Protein AF-A0A6V7X839-F1 (afdb_monomer_lite)

pLDDT: mean 70.25, std 17.13, range [33.47, 93.12]

Foldseek 3Di:
DDDDDPDADPVNVVVVVVVVCVVVCVQVVQVVVVVVVVVVPPPDDDDDDPDDRPPPVVCVVVQVLQADPVSHGNDPDLVSCVVRDDPLSSLVSVLVVVVVVPQDPVQVVCCVVPVGGDDDLVNLCQDQNPPHSNPDPVVNVVSVPDDPVRVVVVVPD

InterPro domains:
  IPR006954 Moulting cycle mlt-10-like [PF04870] (9-156)

Structure (mmCIF, N/CA/C/O backbone):
data_AF-A0A6V7X839-F1
#
_entry.id   AF-A0A6V7X839-F1
#
loop_
_atom_site.group_PDB
_atom_site.id
_atom_site.type_symbol
_atom_site.label_atom_id
_atom_site.label_alt_id
_atom_site.label_comp_id
_atom_site.label_asym_id
_atom_site.label_entity_id
_atom_site.label_seq_id
_atom_site.pdbx_PDB_ins_code
_atom_site.Cartn_x
_atom_site.Cartn_y
_atom_site.Cartn_z
_atom_site.occupancy
_atom_site.B_iso_or_equiv
_atom_site.auth_seq_id
_atom_site.auth_comp_id
_atom_site.auth_asym_id
_atom_site.auth_atom_id
_atom_site.pdbx_PDB_model_num
ATOM 1 N N . MET A 1 1 ? 10.532 25.633 -10.261 1.00 33.47 1 MET A N 1
ATOM 2 C CA . MET A 1 1 ? 10.092 25.021 -8.992 1.00 33.47 1 MET A CA 1
ATOM 3 C C . MET A 1 1 ? 8.804 24.275 -9.273 1.00 33.47 1 MET A C 1
ATOM 5 O O . MET A 1 1 ? 7.810 24.922 -9.568 1.00 33.47 1 MET A O 1
ATOM 9 N N . ILE A 1 2 ? 8.842 22.945 -9.277 1.00 33.59 2 ILE A N 1
ATOM 10 C CA . ILE A 1 2 ? 7.649 22.107 -9.422 1.00 33.59 2 ILE A CA 1
ATOM 11 C C . ILE A 1 2 ? 7.452 21.484 -8.045 1.00 33.59 2 ILE A C 1
ATOM 13 O O . ILE A 1 2 ? 8.240 20.645 -7.617 1.00 33.59 2 ILE A O 1
ATOM 17 N N . SER A 1 3 ? 6.490 22.025 -7.301 1.00 33.72 3 SER A N 1
ATOM 18 C CA . SER A 1 3 ? 6.116 21.521 -5.985 1.00 33.72 3 SER A CA 1
ATOM 19 C C . SER A 1 3 ? 5.400 20.194 -6.194 1.00 33.72 3 SER A C 1
ATOM 21 O O . SER A 1 3 ? 4.288 20.173 -6.717 1.00 33.72 3 SER A O 1
ATOM 23 N N . GLY A 1 4 ? 6.052 19.098 -5.811 1.00 41.31 4 GLY A N 1
ATOM 24 C CA . GLY A 1 4 ? 5.396 17.804 -5.655 1.00 41.31 4 GLY A CA 1
ATOM 25 C C . GLY A 1 4 ? 4.296 17.854 -4.582 1.00 41.31 4 GLY A C 1
ATOM 26 O O . GLY A 1 4 ? 4.144 18.880 -3.903 1.00 41.31 4 GLY A O 1
ATOM 27 N N . PRO A 1 5 ? 3.516 16.768 -4.434 1.00 44.34 5 PRO A N 1
ATOM 28 C CA . PRO A 1 5 ? 2.463 16.672 -3.430 1.00 44.34 5 PRO A CA 1
ATOM 29 C C . PRO A 1 5 ? 3.014 17.052 -2.052 1.00 44.34 5 PRO A C 1
ATOM 31 O O . PRO A 1 5 ? 4.117 16.663 -1.668 1.00 44.34 5 PRO A O 1
ATOM 34 N N . VAL A 1 6 ? 2.259 17.894 -1.349 1.00 50.22 6 VAL A N 1
ATOM 35 C CA . VAL A 1 6 ? 2.671 18.534 -0.099 1.00 50.22 6 VAL A CA 1
ATOM 36 C C . VAL A 1 6 ? 3.072 17.464 0.918 1.00 50.22 6 VAL A C 1
ATOM 38 O O . VAL A 1 6 ? 2.229 16.687 1.356 1.00 50.22 6 VAL A O 1
ATOM 41 N N . GLY A 1 7 ? 4.351 17.450 1.302 1.00 47.16 7 GLY A N 1
ATOM 42 C CA . GLY A 1 7 ? 4.813 16.752 2.505 1.00 47.16 7 GLY A CA 1
ATOM 43 C C . GLY A 1 7 ? 5.942 15.735 2.348 1.00 47.16 7 GLY A C 1
ATOM 44 O O . GLY A 1 7 ? 6.358 15.198 3.368 1.00 47.16 7 GLY A O 1
ATOM 45 N N . PHE A 1 8 ? 6.468 15.468 1.148 1.00 51.50 8 PHE A N 1
ATOM 46 C CA . PHE A 1 8 ? 7.589 14.528 1.006 1.00 51.50 8 PHE A CA 1
ATOM 47 C C . PHE A 1 8 ? 8.585 14.990 -0.064 1.00 51.50 8 PHE A C 1
ATOM 49 O O . PHE A 1 8 ? 8.337 14.861 -1.263 1.00 51.50 8 PHE A O 1
ATOM 56 N N . SER A 1 9 ? 9.700 15.588 0.361 1.00 66.69 9 SER A N 1
ATOM 57 C CA . SER A 1 9 ? 10.774 16.011 -0.544 1.00 66.69 9 SER A CA 1
ATOM 58 C C . SER A 1 9 ? 11.669 14.832 -0.949 1.00 66.69 9 SER A C 1
ATOM 60 O O . SER A 1 9 ? 11.687 13.791 -0.295 1.00 66.69 9 SER A O 1
ATOM 62 N N . SER A 1 10 ? 12.468 14.997 -2.007 1.00 58.31 10 SER A N 1
ATOM 63 C CA . SER A 1 10 ? 13.493 14.009 -2.393 1.00 58.31 10 SER A CA 1
ATOM 64 C C . SER A 1 10 ? 14.482 13.717 -1.262 1.00 58.31 10 SER A C 1
ATOM 66 O O . SER A 1 10 ? 14.969 12.597 -1.130 1.00 58.31 10 SER A O 1
ATOM 68 N N . LYS A 1 11 ? 14.757 14.721 -0.426 1.00 63.72 11 LYS A N 1
ATOM 69 C CA . LYS A 1 11 ? 15.602 14.582 0.757 1.00 63.72 11 LYS A CA 1
ATOM 70 C C . LYS A 1 11 ? 14.918 13.739 1.836 1.00 63.72 11 LYS A C 1
ATOM 72 O O . LYS A 1 11 ? 15.566 12.878 2.418 1.00 63.72 11 LYS A O 1
ATOM 77 N N . ASP A 1 12 ? 13.617 13.933 2.048 1.00 64.88 12 ASP A N 1
ATOM 78 C CA . ASP A 1 12 ? 12.841 13.136 3.008 1.00 64.88 12 ASP A CA 1
ATOM 79 C C . ASP A 1 12 ? 12.743 11.673 2.554 1.00 64.88 12 ASP A C 1
ATOM 81 O O . ASP A 1 12 ? 12.870 10.766 3.368 1.00 64.88 12 ASP A O 1
ATOM 85 N N . GLN A 1 13 ? 12.616 11.427 1.245 1.00 64.94 13 GLN A N 1
ATOM 86 C CA . GLN A 1 13 ? 12.656 10.080 0.662 1.00 64.94 13 GLN A CA 1
ATOM 87 C C . GLN A 1 13 ? 13.991 9.375 0.916 1.00 64.94 13 GLN A C 1
ATOM 89 O O . GLN A 1 13 ? 13.995 8.212 1.309 1.00 64.94 13 GLN A O 1
ATOM 94 N N . GLN A 1 14 ? 15.115 10.071 0.721 1.00 63.50 14 GLN A N 1
ATOM 95 C CA . GLN A 1 14 ? 16.444 9.519 1.009 1.00 63.50 14 GLN A CA 1
ATOM 96 C C . GLN A 1 14 ? 16.609 9.206 2.495 1.00 63.50 14 GLN A C 1
ATOM 98 O O . GLN A 1 14 ? 17.028 8.107 2.838 1.00 63.50 14 GLN A O 1
ATOM 103 N N . MET A 1 15 ? 16.179 10.117 3.371 1.00 65.38 15 MET A N 1
ATOM 104 C CA . MET A 1 15 ? 16.194 9.883 4.818 1.00 65.38 15 MET A CA 1
ATOM 105 C C . MET A 1 15 ? 15.344 8.673 5.223 1.00 65.38 15 MET A C 1
ATOM 107 O O . MET A 1 15 ? 15.730 7.913 6.105 1.00 65.38 15 MET A O 1
ATOM 111 N N . TRP A 1 16 ? 14.206 8.462 4.562 1.00 64.81 16 TRP A N 1
ATOM 112 C CA . TRP A 1 16 ? 13.373 7.282 4.781 1.00 64.81 16 TRP A CA 1
ATOM 113 C C . TRP A 1 16 ? 14.016 5.984 4.296 1.00 64.81 16 TRP A C 1
ATOM 115 O O . TRP A 1 16 ? 13.886 4.958 4.962 1.00 64.81 16 TRP A O 1
ATOM 125 N N . LEU A 1 17 ? 14.711 6.010 3.159 1.00 67.88 17 LEU A N 1
ATOM 126 C CA . LEU A 1 17 ? 15.438 4.846 2.653 1.00 67.88 17 LEU A CA 1
ATOM 127 C C . LEU A 1 17 ? 16.600 4.468 3.576 1.00 67.88 17 LEU A C 1
ATOM 129 O O . LEU A 1 17 ? 16.748 3.290 3.900 1.00 67.88 17 LEU A O 1
ATOM 133 N N . ASP A 1 18 ? 17.360 5.457 4.048 1.00 67.12 18 ASP A N 1
ATOM 134 C CA . ASP A 1 18 ? 18.449 5.253 5.007 1.00 67.12 18 ASP A CA 1
ATOM 135 C C . ASP A 1 18 ? 17.923 4.658 6.320 1.00 67.12 18 ASP A C 1
ATOM 137 O O . ASP A 1 18 ? 18.474 3.679 6.823 1.00 67.12 18 ASP A O 1
ATOM 141 N N . LEU A 1 19 ? 16.796 5.174 6.824 1.00 75.62 19 LEU A N 1
ATOM 142 C CA . LEU A 1 19 ? 16.140 4.660 8.027 1.00 75.62 19 LEU A CA 1
ATOM 143 C C . LEU A 1 19 ? 15.693 3.196 7.875 1.00 75.62 19 LEU A C 1
ATOM 145 O O . LEU A 1 19 ? 15.914 2.387 8.776 1.00 75.62 19 LEU A O 1
ATOM 149 N N . ILE A 1 20 ? 15.059 2.838 6.751 1.00 68.50 20 ILE A N 1
ATOM 150 C CA . ILE A 1 20 ? 14.633 1.452 6.479 1.00 68.50 20 ILE A CA 1
ATOM 151 C C . ILE A 1 20 ? 15.853 0.527 6.400 1.00 68.50 20 ILE A C 1
ATOM 153 O O . ILE A 1 20 ? 15.816 -0.593 6.913 1.00 68.50 20 ILE A O 1
ATOM 157 N N . LEU A 1 21 ? 16.941 0.991 5.784 1.00 66.25 21 LEU A N 1
ATOM 158 C CA . LEU A 1 21 ? 18.174 0.224 5.649 1.00 66.25 21 LEU A CA 1
ATOM 159 C C . LEU A 1 21 ? 18.834 -0.029 7.011 1.00 66.25 21 LEU A C 1
ATOM 161 O O . LEU A 1 21 ? 19.208 -1.166 7.304 1.00 66.25 21 LEU A O 1
ATOM 165 N N . GLU A 1 22 ? 18.916 0.994 7.858 1.00 70.00 22 GLU A N 1
ATOM 166 C CA . GLU A 1 22 ? 19.427 0.883 9.226 1.00 70.00 22 GLU A CA 1
ATOM 167 C C . GLU A 1 22 ? 18.574 -0.084 10.062 1.00 70.00 22 GLU A C 1
ATOM 169 O O . GLU A 1 22 ? 19.098 -1.023 10.664 1.00 70.00 22 GLU A O 1
ATOM 174 N N . ALA A 1 23 ? 17.246 0.063 10.011 1.00 71.31 23 ALA A N 1
ATOM 175 C CA . ALA A 1 23 ? 16.310 -0.789 10.743 1.00 71.31 23 ALA A CA 1
ATOM 176 C C . ALA A 1 23 ? 16.302 -2.252 10.262 1.00 71.31 23 ALA A C 1
ATOM 178 O O . ALA A 1 23 ? 16.017 -3.159 11.043 1.00 71.31 23 ALA A O 1
ATOM 179 N N . SER A 1 24 ? 16.623 -2.502 8.989 1.00 68.12 24 SER A N 1
ATOM 180 C CA . SER A 1 24 ? 16.668 -3.854 8.418 1.00 68.12 24 SER A CA 1
ATOM 181 C C . SER A 1 24 ? 17.850 -4.704 8.910 1.00 68.12 24 SER A C 1
ATOM 183 O O . SER A 1 24 ? 17.923 -5.889 8.590 1.00 68.12 24 SER A O 1
ATOM 185 N N . GLY A 1 25 ? 18.792 -4.127 9.670 1.00 60.91 25 GLY A N 1
ATOM 186 C CA . GLY A 1 25 ? 19.966 -4.839 10.197 1.00 60.91 25 GLY A CA 1
ATOM 187 C C . GLY A 1 25 ? 20.994 -5.237 9.128 1.00 60.91 25 GLY A C 1
ATOM 188 O O . GLY A 1 25 ? 22.015 -5.862 9.428 1.00 60.91 25 GLY A O 1
ATOM 189 N N . VAL A 1 26 ? 20.758 -4.844 7.874 1.00 62.41 26 VAL A N 1
ATOM 190 C CA . VAL A 1 26 ? 21.678 -5.035 6.746 1.00 62.41 26 VAL A CA 1
ATOM 191 C C . VAL A 1 26 ? 23.014 -4.334 7.009 1.00 62.41 26 VAL A C 1
ATOM 193 O O . VAL A 1 26 ? 24.063 -4.865 6.645 1.00 62.41 26 VAL A O 1
ATOM 196 N N . LEU A 1 27 ? 22.996 -3.192 7.707 1.00 58.88 27 LEU A N 1
ATOM 197 C CA . LEU A 1 27 ? 24.203 -2.453 8.083 1.00 58.88 27 LEU A CA 1
ATOM 198 C C . LEU A 1 27 ? 25.117 -3.256 9.027 1.00 58.88 27 LEU A C 1
ATOM 200 O O . LEU A 1 27 ? 26.328 -3.296 8.819 1.00 58.88 27 LEU A O 1
ATOM 204 N N . GLU A 1 28 ? 24.546 -3.952 10.013 1.00 61.31 28 GLU A N 1
ATOM 205 C CA . GLU A 1 28 ? 25.303 -4.767 10.977 1.00 61.31 28 GLU A CA 1
ATOM 206 C C . GLU A 1 28 ? 25.959 -5.976 10.290 1.00 61.31 28 GLU A C 1
ATOM 208 O O . GLU A 1 28 ? 27.112 -6.320 10.554 1.00 61.31 28 GLU A O 1
ATOM 213 N N . SER A 1 29 ? 25.240 -6.583 9.338 1.00 60.69 29 SER A N 1
ATOM 214 C CA . SER A 1 29 ? 25.741 -7.703 8.531 1.00 60.69 29 SER A CA 1
ATOM 215 C C . SER A 1 29 ? 26.916 -7.278 7.648 1.00 60.69 29 SER A C 1
ATOM 217 O O . SER A 1 29 ? 27.904 -8.001 7.541 1.00 60.69 29 SER A O 1
ATOM 219 N N . ALA A 1 30 ? 26.837 -6.088 7.050 1.00 58.22 30 ALA A N 1
ATOM 220 C CA . ALA A 1 30 ? 27.901 -5.553 6.213 1.00 58.22 30 ALA A CA 1
ATOM 221 C C . ALA A 1 30 ? 29.135 -5.143 7.038 1.00 58.22 30 ALA A C 1
ATOM 223 O O . ALA A 1 30 ? 30.258 -5.449 6.644 1.00 58.22 30 ALA A O 1
ATOM 224 N N . LYS A 1 31 ? 28.932 -4.546 8.221 1.00 59.31 31 LYS A N 1
ATOM 225 C CA . LYS A 1 31 ? 30.008 -4.183 9.155 1.00 59.31 31 LYS A CA 1
ATOM 226 C C . LYS A 1 31 ? 30.797 -5.405 9.636 1.00 59.31 31 LYS A C 1
ATOM 228 O O . LYS A 1 31 ? 32.023 -5.371 9.657 1.00 59.31 31 LYS A O 1
ATOM 233 N N . LYS A 1 32 ? 30.110 -6.510 9.943 1.00 67.38 32 LYS A N 1
ATOM 234 C CA . LYS A 1 32 ? 30.749 -7.783 10.313 1.00 67.38 32 LYS A CA 1
ATOM 235 C C . LYS A 1 32 ? 31.612 -8.358 9.180 1.00 67.38 32 LYS A C 1
ATOM 237 O O . LYS A 1 32 ? 32.715 -8.832 9.430 1.00 67.38 32 LYS A O 1
ATOM 242 N N . ILE A 1 33 ? 31.130 -8.292 7.935 1.00 64.50 33 ILE A N 1
ATOM 243 C CA . ILE A 1 33 ? 31.870 -8.763 6.750 1.00 64.50 33 ILE A CA 1
ATOM 244 C C . ILE A 1 33 ? 33.123 -7.906 6.504 1.00 64.50 33 ILE A C 1
ATOM 246 O O . ILE A 1 33 ? 34.171 -8.435 6.141 1.00 64.50 33 ILE A O 1
ATOM 250 N N . GLU A 1 34 ? 33.054 -6.593 6.730 1.00 61.41 34 GLU A N 1
ATOM 251 C CA . GLU A 1 34 ? 34.230 -5.717 6.647 1.00 61.41 34 GLU A CA 1
ATOM 252 C C . GLU A 1 34 ? 35.269 -5.993 7.729 1.00 61.41 34 GLU A C 1
ATOM 254 O O . GLU A 1 34 ? 36.465 -5.937 7.454 1.00 61.41 34 GLU A O 1
ATOM 259 N N . GLU A 1 35 ? 34.835 -6.304 8.948 1.00 64.88 35 GLU A N 1
ATOM 260 C CA . GLU A 1 35 ? 35.731 -6.671 10.045 1.00 64.88 35 GLU A CA 1
ATOM 261 C C . GLU A 1 35 ? 36.502 -7.964 9.720 1.00 64.88 35 GLU A C 1
ATOM 263 O O . GLU A 1 35 ? 37.715 -8.033 9.927 1.00 64.88 35 GLU A O 1
ATOM 268 N N . GLU A 1 36 ? 35.835 -8.948 9.103 1.00 62.00 36 GLU A N 1
ATOM 269 C CA . GLU A 1 36 ? 36.457 -10.186 8.606 1.00 62.00 36 GLU A CA 1
ATOM 270 C C . GLU A 1 36 ? 37.421 -9.938 7.420 1.00 62.00 36 GLU A C 1
ATOM 272 O O . GLU A 1 36 ? 38.489 -10.556 7.334 1.00 62.00 36 GLU A O 1
ATOM 277 N N . LEU A 1 37 ? 37.105 -8.992 6.526 1.00 58.09 37 LEU A N 1
ATOM 278 C CA . LEU A 1 37 ? 37.971 -8.607 5.399 1.00 58.09 37 LEU A CA 1
ATOM 279 C C . LEU A 1 37 ? 39.203 -7.803 5.847 1.00 58.09 37 LEU A C 1
ATOM 281 O O . LEU A 1 37 ? 40.309 -8.057 5.364 1.00 58.09 37 LEU A O 1
ATOM 285 N N . ASN A 1 38 ? 39.041 -6.883 6.801 1.00 57.69 38 ASN A N 1
ATOM 286 C CA . ASN A 1 38 ? 40.127 -6.077 7.365 1.00 57.69 38 ASN A CA 1
ATOM 287 C C . ASN A 1 38 ? 41.075 -6.901 8.249 1.00 57.69 38 ASN A C 1
ATOM 289 O O . ASN A 1 38 ? 42.279 -6.649 8.264 1.00 57.69 38 ASN A O 1
ATOM 293 N N . ALA A 1 39 ? 40.572 -7.942 8.921 1.00 58.94 39 ALA A N 1
ATOM 294 C CA . ALA A 1 39 ? 41.415 -8.915 9.618 1.00 58.94 39 ALA A CA 1
ATOM 295 C C . ALA A 1 39 ? 42.333 -9.703 8.658 1.00 58.94 39 ALA A C 1
ATOM 297 O O . ALA A 1 39 ? 43.394 -10.176 9.064 1.00 58.94 39 ALA A O 1
ATOM 298 N N . THR A 1 40 ? 41.959 -9.812 7.378 1.00 54.50 40 THR A N 1
ATOM 299 C CA . THR A 1 40 ? 42.723 -10.539 6.350 1.00 54.50 40 THR A CA 1
ATOM 300 C C . THR A 1 40 ? 43.726 -9.637 5.605 1.00 54.50 40 THR A C 1
ATOM 302 O O . THR A 1 40 ? 44.727 -10.124 5.082 1.00 54.50 40 THR A O 1
ATOM 305 N N . SER A 1 41 ? 43.519 -8.316 5.585 1.00 51.06 41 SER A N 1
ATOM 306 C CA . SER A 1 41 ? 44.305 -7.339 4.809 1.00 51.06 41 SER A CA 1
ATOM 307 C C . SER A 1 41 ? 45.411 -6.616 5.601 1.00 51.06 41 SER A C 1
ATOM 309 O O . SER A 1 41 ? 45.895 -5.565 5.182 1.00 51.06 41 SER A O 1
ATOM 311 N N . SER A 1 42 ? 45.898 -7.198 6.704 1.00 46.62 42 SER A N 1
ATOM 312 C CA . SER A 1 42 ? 47.005 -6.667 7.531 1.00 46.62 42 SER A CA 1
ATOM 313 C C . SER A 1 42 ? 48.399 -6.649 6.845 1.00 46.62 42 SER A C 1
ATOM 315 O O . SER A 1 42 ? 49.427 -6.708 7.520 1.00 46.62 42 SER A O 1
ATOM 317 N N . LEU A 1 43 ? 48.485 -6.549 5.516 1.00 48.31 43 LEU A N 1
ATOM 318 C CA . LEU A 1 43 ? 49.717 -6.259 4.777 1.00 48.31 43 LEU A CA 1
ATOM 319 C C . LEU A 1 43 ? 49.420 -5.281 3.635 1.00 48.31 43 LEU A C 1
ATOM 321 O O . LEU A 1 43 ? 49.385 -5.697 2.490 1.00 48.31 43 LEU A O 1
ATOM 325 N N . THR A 1 44 ? 49.212 -4.000 3.934 1.00 40.09 44 THR A N 1
ATOM 326 C CA . THR A 1 44 ? 49.793 -2.873 3.175 1.00 40.09 44 THR A CA 1
ATOM 327 C C . THR A 1 44 ? 49.376 -1.556 3.825 1.00 40.09 44 THR A C 1
ATOM 329 O O . THR A 1 44 ? 48.282 -1.051 3.614 1.00 40.09 44 THR A O 1
ATOM 332 N N . ASN A 1 45 ? 50.296 -1.035 4.627 1.00 53.50 45 ASN A N 1
ATOM 333 C CA . ASN A 1 45 ? 50.662 0.366 4.815 1.00 53.50 45 ASN A CA 1
ATOM 334 C C . ASN A 1 45 ? 49.538 1.414 4.817 1.00 53.50 45 ASN A C 1
ATOM 336 O O . ASN A 1 45 ? 49.104 1.915 3.784 1.00 53.50 45 ASN A O 1
ATOM 340 N N . SER A 1 46 ? 49.222 1.826 6.043 1.00 51.16 46 SER A N 1
ATOM 341 C CA . SER A 1 46 ? 48.708 3.118 6.482 1.00 51.16 46 SER A CA 1
ATOM 342 C C . SER A 1 46 ? 48.767 4.242 5.443 1.00 51.16 46 SER A C 1
ATOM 344 O O . SER A 1 46 ? 49.806 4.856 5.204 1.00 51.16 46 SER A O 1
ATOM 346 N N . THR A 1 47 ? 47.609 4.612 4.914 1.00 43.91 47 THR A N 1
ATOM 347 C CA . THR A 1 47 ? 47.295 6.010 4.622 1.00 43.91 47 THR A CA 1
ATOM 348 C C . THR A 1 47 ? 45.823 6.189 4.943 1.00 43.91 47 THR A C 1
ATOM 350 O O . THR A 1 47 ? 44.998 5.412 4.481 1.00 43.91 47 THR A O 1
ATOM 353 N N . SER A 1 48 ? 45.531 7.146 5.817 1.00 52.88 48 SER A N 1
ATOM 354 C CA . SER A 1 48 ? 44.224 7.461 6.388 1.00 52.88 48 SER A CA 1
ATOM 355 C C . SER A 1 48 ? 43.090 7.387 5.360 1.00 52.88 48 SER A C 1
ATOM 357 O O . SER A 1 48 ? 42.845 8.349 4.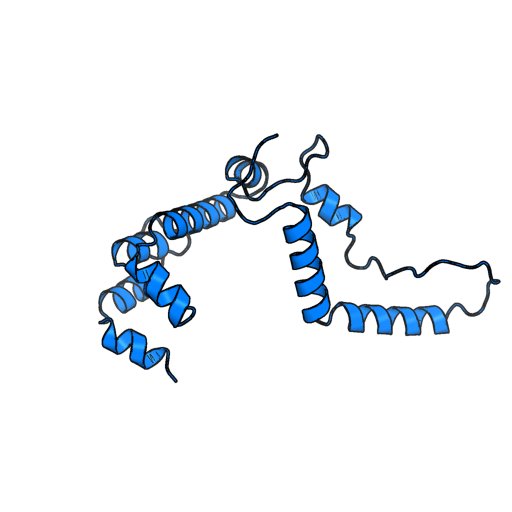639 1.00 52.88 48 SER A O 1
ATOM 359 N N . SER A 1 49 ? 42.391 6.258 5.284 1.00 42.75 49 SER A N 1
ATOM 360 C CA . SER A 1 49 ? 41.175 6.135 4.489 1.00 42.75 49 SER A CA 1
ATOM 361 C C . SER A 1 49 ? 39.989 6.360 5.414 1.00 42.75 49 SER A C 1
ATOM 363 O O . SER A 1 49 ? 39.631 5.487 6.205 1.00 42.75 49 SER A O 1
ATOM 365 N N . GLU A 1 50 ? 39.458 7.579 5.342 1.00 38.19 50 GLU A N 1
ATOM 366 C CA . GLU A 1 50 ? 38.084 7.948 5.683 1.00 38.19 50 GLU A CA 1
ATOM 367 C C . GLU A 1 50 ? 37.131 6.752 5.660 1.00 38.19 50 GLU A C 1
ATOM 369 O O . GLU A 1 50 ? 37.088 6.028 4.674 1.00 38.19 50 GLU A O 1
ATOM 374 N N . PHE A 1 51 ? 36.381 6.593 6.752 1.00 34.94 51 PHE A N 1
ATOM 375 C CA . PHE A 1 51 ? 35.206 5.738 6.932 1.00 34.94 51 PHE A CA 1
ATOM 376 C C . PHE A 1 51 ? 34.545 5.316 5.603 1.00 34.94 51 PHE A C 1
ATOM 378 O O . PHE A 1 51 ? 33.687 6.016 5.062 1.00 34.94 51 PHE A O 1
ATOM 385 N N . ILE A 1 52 ? 34.968 4.174 5.055 1.00 39.50 52 ILE A N 1
ATOM 386 C CA . ILE A 1 52 ? 34.356 3.583 3.867 1.00 39.50 52 ILE A CA 1
ATOM 387 C C . ILE A 1 52 ? 33.251 2.676 4.382 1.00 39.50 52 ILE A C 1
ATOM 389 O O . ILE A 1 52 ? 33.527 1.603 4.895 1.00 39.50 52 ILE A O 1
ATOM 393 N N . LEU A 1 53 ? 32.002 3.124 4.270 1.00 36.97 53 LEU A N 1
ATOM 394 C CA . LEU A 1 53 ? 30.858 2.222 4.372 1.00 36.97 53 LEU A CA 1
ATOM 395 C C . LEU A 1 53 ? 30.963 1.167 3.252 1.00 36.97 53 LEU A C 1
ATOM 397 O O . LEU A 1 53 ? 31.201 1.547 2.093 1.00 36.97 53 LEU A O 1
ATOM 401 N N . PRO A 1 54 ? 30.707 -0.122 3.530 1.00 39.69 54 PRO A N 1
ATOM 402 C CA . PRO A 1 54 ? 30.702 -1.163 2.517 1.00 39.69 54 PRO A CA 1
ATOM 403 C C . PRO A 1 54 ? 29.521 -0.897 1.594 1.00 39.69 54 PRO A C 1
ATOM 405 O O . PRO A 1 54 ? 28.366 -1.166 1.923 1.00 39.69 54 PRO A O 1
ATOM 408 N N . LYS A 1 55 ? 29.815 -0.376 0.400 1.00 45.75 55 LYS A N 1
ATOM 409 C CA . LYS A 1 55 ? 28.892 -0.198 -0.733 1.00 45.75 55 LYS A CA 1
ATOM 410 C C . LYS A 1 55 ? 28.424 -1.545 -1.312 1.00 45.75 55 LYS A C 1
ATOM 412 O O . LYS A 1 55 ? 28.550 -1.786 -2.511 1.00 45.75 55 LYS A O 1
ATOM 417 N N . GLN A 1 56 ? 27.922 -2.455 -0.480 1.00 43.28 56 GLN A N 1
ATOM 418 C CA . GLN A 1 56 ? 27.359 -3.733 -0.929 1.00 43.28 56 GLN A CA 1
ATOM 419 C C . GLN A 1 56 ? 25.852 -3.667 -1.203 1.00 43.28 56 GLN A C 1
ATOM 421 O O . GLN A 1 56 ? 25.286 -4.610 -1.742 1.00 43.28 56 GLN A O 1
ATOM 426 N N . PHE A 1 57 ? 25.225 -2.512 -0.986 1.00 43.09 57 PHE A N 1
ATOM 427 C CA . PHE A 1 57 ? 24.265 -2.013 -1.962 1.00 43.09 57 PHE A CA 1
ATOM 428 C C . PHE A 1 57 ? 25.051 -1.095 -2.880 1.00 43.09 57 PHE A C 1
ATOM 430 O O . PHE A 1 57 ? 25.653 -0.124 -2.421 1.00 43.09 57 PHE A O 1
ATOM 437 N N . ASN A 1 58 ? 25.107 -1.416 -4.170 1.00 45.00 58 ASN A N 1
ATOM 438 C CA . ASN A 1 58 ? 25.718 -0.528 -5.147 1.00 45.00 58 ASN A CA 1
ATOM 439 C C . ASN A 1 58 ? 24.789 0.685 -5.287 1.00 45.00 58 ASN A C 1
ATOM 441 O O . ASN A 1 58 ? 23.980 0.748 -6.208 1.00 45.00 58 ASN A O 1
ATOM 445 N N . THR A 1 59 ? 24.864 1.612 -4.329 1.00 47.28 59 THR A N 1
ATOM 446 C CA . THR A 1 59 ? 24.091 2.855 -4.279 1.00 47.28 59 THR A CA 1
ATOM 447 C C . THR A 1 59 ? 24.238 3.594 -5.594 1.00 47.28 59 THR A C 1
ATOM 449 O O . THR A 1 59 ? 23.252 4.029 -6.153 1.00 47.28 59 THR A O 1
ATOM 452 N N . THR A 1 60 ? 25.428 3.576 -6.191 1.00 50.59 60 THR A N 1
ATOM 453 C CA . THR A 1 60 ? 25.695 4.098 -7.535 1.00 50.59 60 THR A CA 1
ATOM 454 C C . THR A 1 60 ? 24.966 3.380 -8.672 1.00 50.59 60 THR A C 1
ATOM 456 O O . THR A 1 60 ? 24.719 4.003 -9.698 1.00 50.59 60 THR A O 1
ATOM 459 N N . LYS A 1 61 ? 24.657 2.085 -8.556 1.00 48.72 61 LYS A N 1
ATOM 460 C CA . LYS A 1 61 ? 23.856 1.341 -9.542 1.00 48.72 61 LYS A CA 1
ATOM 461 C C . LYS A 1 61 ? 22.368 1.604 -9.326 1.00 48.72 61 LYS A C 1
ATOM 463 O O . LYS A 1 61 ? 21.701 1.973 -10.280 1.00 48.72 61 LYS A O 1
ATOM 468 N N . TYR A 1 62 ? 21.891 1.522 -8.086 1.00 51.75 62 TYR A N 1
ATOM 469 C CA . TYR A 1 62 ? 20.499 1.821 -7.743 1.00 51.75 62 TYR A CA 1
ATOM 470 C C . TYR A 1 62 ? 20.145 3.286 -8.041 1.00 51.75 62 TYR A C 1
ATOM 472 O O . TYR A 1 62 ? 19.149 3.547 -8.696 1.00 51.75 62 TYR A O 1
ATOM 480 N N . GLU A 1 63 ? 21.010 4.244 -7.690 1.00 52.81 63 GLU A N 1
ATOM 481 C CA . GLU A 1 63 ? 20.870 5.665 -8.037 1.00 52.81 63 GLU A CA 1
ATOM 482 C C . GLU A 1 63 ? 20.856 5.908 -9.545 1.00 52.81 63 GLU A C 1
ATOM 484 O O . GLU A 1 63 ? 20.197 6.840 -9.992 1.00 52.81 63 GLU A O 1
ATOM 489 N N . LYS A 1 64 ? 21.585 5.108 -10.333 1.00 57.41 64 LYS A N 1
ATOM 490 C CA . LYS A 1 64 ? 21.532 5.174 -11.800 1.00 57.41 64 LYS A CA 1
ATOM 491 C C . LYS A 1 64 ? 20.246 4.559 -12.352 1.00 57.41 64 LYS A C 1
ATOM 493 O O . LYS A 1 64 ? 19.732 5.070 -13.335 1.00 57.41 64 LYS A O 1
ATOM 498 N N . GLU A 1 65 ? 19.743 3.492 -11.737 1.00 57.44 65 GLU A N 1
ATOM 499 C CA . GLU A 1 65 ? 18.507 2.801 -12.133 1.00 57.44 65 GLU A CA 1
ATOM 500 C C . GLU A 1 65 ? 17.246 3.611 -11.791 1.00 57.44 65 GLU A C 1
ATOM 502 O O . GLU A 1 65 ? 16.286 3.592 -12.553 1.00 57.44 65 GLU A O 1
ATOM 507 N N . ILE A 1 66 ? 17.259 4.382 -10.700 1.00 60.03 66 ILE A N 1
ATOM 508 C CA . ILE A 1 66 ? 16.162 5.285 -10.305 1.00 60.03 66 ILE A CA 1
ATOM 509 C C . ILE A 1 66 ? 16.302 6.695 -10.896 1.00 60.03 66 ILE A C 1
ATOM 511 O O . ILE A 1 66 ? 15.697 7.639 -10.393 1.00 60.03 66 ILE A O 1
ATOM 515 N N . ARG A 1 67 ? 17.130 6.888 -11.925 1.00 66.81 67 ARG A N 1
ATOM 516 C CA . ARG A 1 67 ? 17.276 8.168 -12.630 1.00 66.81 67 ARG A CA 1
ATOM 517 C C . ARG A 1 67 ? 16.916 8.002 -14.098 1.00 66.81 67 ARG A C 1
ATOM 519 O O . ARG A 1 67 ? 17.207 6.981 -14.713 1.00 66.81 67 ARG A O 1
ATOM 526 N N . THR A 1 68 ? 16.307 9.031 -14.676 1.00 62.28 68 THR A N 1
ATOM 527 C CA . THR A 1 68 ? 16.023 9.090 -16.113 1.00 62.28 68 THR A CA 1
ATOM 528 C C . THR A 1 68 ? 17.351 9.131 -16.877 1.00 62.28 68 THR A C 1
ATOM 530 O O . THR A 1 68 ? 18.390 9.464 -16.301 1.00 62.28 68 THR A O 1
ATOM 533 N N . LYS A 1 69 ? 17.344 8.858 -18.190 1.00 67.44 69 LYS A N 1
ATOM 534 C CA . LYS A 1 69 ? 18.543 8.951 -19.056 1.00 67.44 69 LYS A CA 1
ATOM 535 C C . LYS A 1 69 ? 19.286 10.293 -18.930 1.00 67.44 69 LYS A C 1
ATOM 537 O O . LYS A 1 69 ? 20.502 10.325 -19.079 1.00 67.44 69 LYS A O 1
ATOM 542 N N . ASP A 1 70 ? 18.569 11.357 -18.568 1.00 64.75 70 ASP A N 1
ATOM 543 C CA . ASP A 1 70 ? 19.096 12.710 -18.351 1.00 64.75 70 ASP A CA 1
ATOM 544 C C . ASP A 1 70 ? 19.637 12.965 -16.923 1.00 64.75 70 ASP A C 1
ATOM 546 O O . ASP A 1 70 ? 20.005 14.086 -16.582 1.00 64.75 70 ASP A O 1
ATOM 550 N N . GLY A 1 71 ? 19.679 11.949 -16.052 1.00 63.84 71 GLY A N 1
ATOM 551 C CA . GLY A 1 71 ? 20.221 12.036 -14.687 1.00 63.84 71 GLY A CA 1
ATOM 552 C C . GLY A 1 71 ? 19.268 12.618 -13.631 1.00 63.84 71 GLY A C 1
ATOM 553 O O . GLY A 1 71 ? 19.654 12.757 -12.463 1.00 63.84 71 GLY A O 1
ATOM 554 N N . THR A 1 72 ? 18.025 12.925 -14.010 1.00 62.09 72 THR A N 1
ATOM 555 C CA . THR A 1 72 ? 16.975 13.415 -13.100 1.00 62.09 72 THR A CA 1
ATOM 556 C C . THR A 1 72 ? 16.443 12.258 -12.247 1.00 62.09 72 THR A C 1
ATOM 558 O O . THR A 1 72 ? 16.197 11.190 -12.804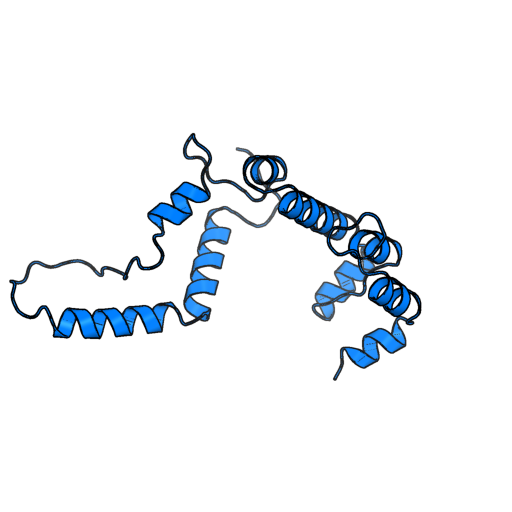 1.00 62.09 72 THR A O 1
ATOM 561 N N . PRO A 1 73 ? 16.266 12.412 -10.919 1.00 62.00 73 PRO A N 1
ATOM 562 C CA . PRO A 1 73 ? 15.654 11.372 -10.091 1.00 62.00 73 PRO A CA 1
ATOM 563 C C . PRO A 1 73 ? 14.244 11.029 -10.593 1.00 62.00 73 PRO A C 1
ATOM 565 O O . PRO A 1 73 ? 13.417 11.931 -10.738 1.00 62.00 73 PRO A O 1
ATOM 568 N N . LEU A 1 74 ? 13.959 9.745 -10.834 1.00 64.75 74 LEU A N 1
ATOM 569 C CA . LEU A 1 74 ? 12.593 9.269 -11.029 1.00 64.75 74 LEU A CA 1
ATOM 570 C C . LEU A 1 74 ? 11.855 9.434 -9.706 1.00 64.75 74 LEU A C 1
ATOM 572 O O . LEU A 1 74 ? 12.066 8.703 -8.740 1.00 64.75 74 LEU A O 1
ATOM 576 N N . PHE A 1 75 ? 10.952 10.399 -9.675 1.00 62.56 75 PHE A N 1
ATOM 577 C CA . PHE A 1 75 ? 9.909 10.432 -8.665 1.00 62.56 75 PHE A CA 1
ATOM 578 C C . PHE A 1 75 ? 8.905 9.312 -8.952 1.00 62.56 75 PHE A C 1
ATOM 580 O O . PHE A 1 75 ? 8.693 8.979 -10.116 1.00 62.56 75 PHE A O 1
ATOM 587 N N . PHE A 1 76 ? 8.245 8.776 -7.921 1.00 60.09 76 PHE A N 1
ATOM 588 C CA . PHE A 1 76 ? 7.098 7.864 -8.061 1.00 60.09 76 PHE A CA 1
ATOM 589 C C . PHE A 1 76 ? 5.864 8.605 -8.608 1.00 60.09 76 PHE A C 1
ATOM 591 O O . PHE A 1 76 ? 4.827 8.710 -7.958 1.00 60.09 76 PHE A O 1
ATOM 598 N N . THR A 1 77 ? 6.003 9.199 -9.788 1.00 63.62 77 THR A N 1
ATOM 599 C CA . THR A 1 77 ? 4.926 9.798 -10.565 1.00 63.62 77 THR A CA 1
ATOM 600 C C . THR A 1 77 ? 4.492 8.810 -11.636 1.00 63.62 77 THR A C 1
ATOM 602 O O . THR A 1 77 ? 5.265 7.949 -12.061 1.00 63.62 77 THR A O 1
ATOM 605 N N . LYS A 1 78 ? 3.244 8.947 -12.086 1.00 66.25 78 LYS A N 1
ATOM 606 C CA . LYS A 1 78 ? 2.648 8.065 -13.092 1.00 66.25 78 LYS A CA 1
ATOM 607 C C . LYS A 1 78 ? 3.509 7.950 -14.350 1.00 66.25 78 LYS A C 1
ATOM 609 O O . LYS A 1 78 ? 3.816 6.840 -14.761 1.00 66.25 78 LYS A O 1
ATOM 614 N N . GLU A 1 79 ? 3.949 9.091 -14.878 1.00 67.44 79 GLU A N 1
ATOM 615 C CA . GLU A 1 79 ? 4.775 9.196 -16.092 1.00 67.44 79 GLU A CA 1
ATOM 616 C C . GLU A 1 79 ? 6.120 8.465 -15.946 1.00 67.44 79 GLU A C 1
ATOM 618 O O . GLU A 1 79 ? 6.545 7.744 -16.842 1.00 67.44 79 GLU A O 1
ATOM 623 N N . ASN A 1 80 ? 6.750 8.561 -14.774 1.00 66.00 80 ASN A N 1
ATOM 624 C CA . ASN A 1 80 ? 8.039 7.925 -14.513 1.00 66.00 80 ASN A CA 1
ATOM 625 C C . ASN A 1 80 ? 7.925 6.401 -14.357 1.00 66.00 80 ASN A C 1
ATOM 627 O O . ASN A 1 80 ? 8.822 5.663 -14.755 1.00 66.00 80 ASN A O 1
ATOM 631 N N . ILE A 1 81 ? 6.829 5.915 -13.768 1.00 64.19 81 ILE A N 1
ATOM 632 C CA . ILE A 1 81 ? 6.600 4.477 -13.576 1.00 64.19 81 ILE A CA 1
ATOM 633 C C . ILE A 1 81 ? 6.213 3.818 -14.898 1.00 64.19 81 ILE A C 1
ATOM 635 O O . ILE A 1 81 ? 6.666 2.710 -15.161 1.00 64.19 81 ILE A O 1
ATOM 639 N N . THR A 1 82 ? 5.437 4.487 -15.754 1.00 64.38 82 THR A N 1
ATOM 640 C CA . THR A 1 82 ? 5.067 3.942 -17.070 1.00 64.38 82 THR A CA 1
ATOM 641 C C . THR A 1 82 ? 6.259 3.736 -18.003 1.00 64.38 82 THR A C 1
ATOM 643 O O . THR A 1 82 ? 6.202 2.853 -18.853 1.00 64.38 82 THR A O 1
ATOM 646 N N . ASP A 1 83 ? 7.343 4.493 -17.822 1.00 65.62 83 ASP A N 1
ATOM 647 C CA . ASP A 1 83 ? 8.552 4.384 -18.649 1.00 65.62 83 ASP A CA 1
ATOM 648 C C . ASP A 1 83 ? 9.480 3.229 -18.236 1.00 65.62 83 ASP A C 1
ATOM 650 O O . ASP A 1 83 ? 10.329 2.802 -19.023 1.00 65.62 83 ASP A O 1
ATOM 654 N N . VAL A 1 84 ? 9.350 2.737 -16.999 1.00 64.38 84 VAL A N 1
ATOM 655 C CA . VAL A 1 84 ? 10.290 1.774 -16.392 1.00 64.38 84 VAL A CA 1
ATOM 656 C C . VAL A 1 84 ? 9.615 0.469 -15.971 1.00 64.38 84 VAL A C 1
ATOM 658 O O . VAL A 1 84 ? 10.267 -0.573 -15.947 1.00 64.38 84 VAL A O 1
ATOM 661 N N . ALA A 1 85 ? 8.330 0.501 -15.623 1.00 64.62 85 ALA A N 1
ATOM 662 C CA . ALA A 1 85 ? 7.616 -0.655 -15.105 1.00 64.62 85 ALA A CA 1
ATOM 663 C C . ALA A 1 85 ? 6.929 -1.460 -16.212 1.00 64.62 85 ALA A C 1
ATOM 665 O O . ALA A 1 85 ? 6.305 -0.913 -17.120 1.00 64.62 85 ALA A O 1
ATOM 666 N N . ASP A 1 86 ? 6.963 -2.783 -16.061 1.00 75.62 86 ASP A N 1
ATOM 667 C CA . ASP A 1 86 ? 6.167 -3.699 -16.874 1.00 75.62 86 ASP A CA 1
ATOM 668 C C . ASP A 1 86 ? 4.659 -3.447 -16.683 1.00 75.62 86 ASP A C 1
ATOM 670 O O . ASP A 1 86 ? 4.225 -2.874 -15.679 1.00 75.62 86 ASP A O 1
ATOM 674 N N . GLU A 1 87 ? 3.828 -3.965 -17.594 1.00 76.94 87 GLU A N 1
ATOM 675 C CA . GLU A 1 87 ? 2.362 -3.815 -17.556 1.00 76.94 87 GLU A CA 1
ATOM 676 C C . GLU A 1 87 ? 1.756 -4.204 -16.190 1.00 76.94 87 GLU A C 1
ATOM 678 O O . GLU A 1 87 ? 0.829 -3.563 -15.691 1.00 76.94 87 GLU A O 1
ATOM 683 N N . ALA A 1 88 ? 2.323 -5.219 -15.530 1.00 75.88 88 ALA A N 1
ATOM 684 C CA . ALA A 1 88 ? 1.920 -5.626 -14.186 1.00 75.88 88 ALA A CA 1
ATOM 685 C C . ALA A 1 88 ? 2.265 -4.581 -13.109 1.00 75.88 88 ALA A C 1
ATOM 687 O O . ALA A 1 88 ? 1.502 -4.405 -12.163 1.00 75.88 88 ALA A O 1
ATOM 688 N N . GLY A 1 89 ? 3.399 -3.888 -13.224 1.00 73.62 89 GLY A N 1
ATOM 689 C CA . GLY A 1 89 ? 3.783 -2.810 -12.311 1.00 73.62 89 GLY A CA 1
ATOM 690 C C . GLY A 1 89 ? 2.900 -1.574 -12.481 1.00 73.62 89 GLY A C 1
ATOM 691 O O . GLY A 1 89 ? 2.457 -1.000 -11.485 1.00 73.62 89 GLY A O 1
ATOM 692 N N . ILE A 1 90 ? 2.562 -1.234 -13.728 1.00 79.56 90 ILE A N 1
ATOM 693 C CA . ILE A 1 90 ? 1.654 -0.126 -14.057 1.00 79.56 90 ILE A CA 1
ATOM 694 C C . ILE A 1 90 ? 0.281 -0.351 -13.418 1.00 79.56 90 ILE A C 1
ATOM 696 O O . ILE A 1 90 ? -0.205 0.507 -12.684 1.00 79.56 90 ILE A O 1
ATOM 700 N N . LYS A 1 91 ? -0.316 -1.534 -13.594 1.00 81.00 91 LYS A N 1
ATOM 701 C CA . LYS A 1 91 ? -1.634 -1.839 -13.015 1.00 81.00 91 LYS A CA 1
ATOM 702 C C . LYS A 1 91 ? -1.643 -1.822 -11.479 1.00 81.00 91 LYS A C 1
ATOM 704 O O . LYS A 1 91 ? -2.630 -1.414 -10.870 1.00 81.00 91 LYS A O 1
ATOM 709 N N . LYS A 1 92 ? -0.542 -2.218 -10.824 1.00 83.00 92 LYS A N 1
ATOM 710 C CA . LYS A 1 92 ? -0.401 -2.096 -9.358 1.00 83.00 92 LYS A CA 1
ATOM 711 C C . LYS A 1 92 ? -0.372 -0.639 -8.912 1.00 83.00 92 LYS A C 1
ATOM 713 O O . LYS A 1 92 ? -0.986 -0.301 -7.902 1.00 83.00 92 LYS A O 1
ATOM 718 N N . PHE A 1 93 ? 0.331 0.207 -9.660 1.00 82.12 93 PHE A N 1
ATOM 719 C CA . PHE A 1 93 ? 0.359 1.638 -9.402 1.00 82.12 93 PHE A CA 1
ATOM 720 C C . PHE A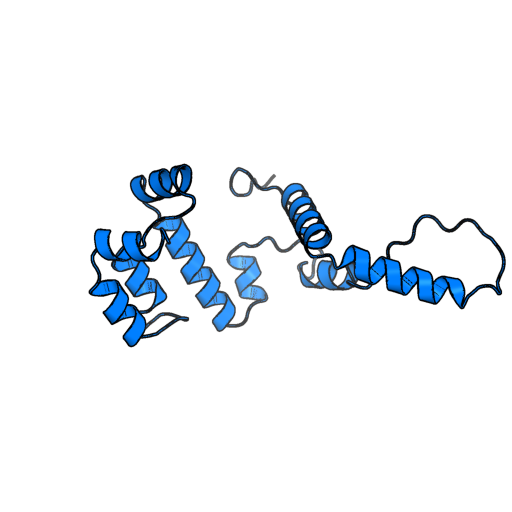 1 93 ? -1.024 2.267 -9.599 1.00 82.12 93 PHE A C 1
ATOM 722 O O . PHE A 1 93 ? -1.482 2.992 -8.724 1.00 82.12 93 PHE A O 1
ATOM 729 N N . GLU A 1 94 ? -1.731 1.934 -10.680 1.00 83.25 94 GLU A N 1
ATOM 730 C CA . GLU A 1 94 ? -3.097 2.416 -10.926 1.00 83.25 94 GLU A CA 1
ATOM 731 C C . GLU A 1 94 ? -4.073 1.989 -9.824 1.00 83.25 94 GLU A C 1
ATOM 733 O O . GLU A 1 94 ? -4.898 2.788 -9.377 1.00 83.25 94 GLU A O 1
ATOM 738 N N . ALA A 1 95 ? -3.950 0.753 -9.328 1.00 85.31 95 ALA A N 1
ATOM 739 C CA . ALA A 1 95 ? -4.733 0.286 -8.189 1.00 85.31 95 ALA A CA 1
ATOM 740 C C . ALA A 1 95 ? -4.439 1.109 -6.921 1.00 85.31 95 ALA A C 1
ATOM 742 O O . ALA A 1 95 ? -5.367 1.506 -6.215 1.00 85.31 95 ALA A O 1
ATOM 743 N N . PHE A 1 96 ? -3.167 1.406 -6.644 1.00 84.56 96 PHE A N 1
ATOM 744 C CA . PHE A 1 96 ? -2.773 2.243 -5.510 1.00 84.56 96 PHE A CA 1
ATOM 745 C C . PHE A 1 96 ? -3.268 3.691 -5.651 1.00 84.56 96 PHE A C 1
ATOM 747 O O . PHE A 1 96 ? -3.853 4.232 -4.714 1.00 84.56 96 PHE A O 1
ATOM 754 N N . GLU A 1 97 ? -3.097 4.296 -6.829 1.00 85.31 97 GLU A N 1
ATOM 755 C CA . GLU A 1 97 ? -3.566 5.647 -7.156 1.00 85.31 97 GLU A CA 1
ATOM 756 C C . GLU A 1 97 ? -5.084 5.758 -6.957 1.00 85.31 97 GLU A C 1
ATOM 758 O O . GLU A 1 97 ? -5.574 6.680 -6.299 1.00 85.31 97 GLU A O 1
ATOM 763 N N . PHE A 1 98 ? -5.841 4.780 -7.460 1.00 87.94 98 PHE A N 1
ATOM 764 C CA . PHE A 1 98 ? -7.283 4.721 -7.258 1.00 87.94 98 PHE A CA 1
ATOM 765 C C . PHE A 1 98 ? -7.652 4.619 -5.777 1.00 87.94 98 PHE A C 1
ATOM 767 O O . PHE A 1 98 ? -8.546 5.331 -5.312 1.00 87.94 98 PHE A O 1
ATOM 774 N N . LEU A 1 99 ? -6.983 3.746 -5.018 1.00 89.69 99 LEU A N 1
ATOM 775 C CA . LEU A 1 99 ? -7.246 3.598 -3.589 1.00 89.69 99 LEU A CA 1
ATOM 776 C C . LEU A 1 99 ? -6.997 4.910 -2.852 1.00 89.69 99 LEU A C 1
ATOM 778 O O . LEU A 1 99 ? -7.888 5.365 -2.144 1.00 89.69 99 LEU A O 1
ATOM 782 N N . GLN A 1 100 ? -5.852 5.553 -3.076 1.00 86.38 100 GLN A N 1
ATOM 783 C CA . GLN A 1 100 ? -5.510 6.827 -2.447 1.00 86.38 100 GLN A CA 1
ATOM 784 C C . GLN A 1 100 ? -6.544 7.918 -2.760 1.00 86.38 100 GLN A C 1
ATOM 786 O O . GLN A 1 100 ? -6.993 8.622 -1.855 1.00 86.38 100 GLN A O 1
ATOM 791 N N . ASN A 1 101 ? -6.965 8.025 -4.022 1.00 87.62 101 ASN A N 1
ATOM 792 C CA . ASN A 1 101 ? -7.933 9.030 -4.463 1.00 87.62 101 ASN A CA 1
ATOM 793 C C . ASN A 1 101 ? -9.371 8.733 -4.006 1.00 87.62 101 ASN A C 1
ATOM 795 O O . ASN A 1 101 ? -10.181 9.650 -3.882 1.00 87.62 101 ASN A O 1
ATOM 799 N N . SER A 1 102 ? -9.700 7.466 -3.741 1.00 89.94 102 SER A N 1
ATOM 800 C CA . SER A 1 102 ? -11.029 7.041 -3.285 1.00 89.94 102 SER A CA 1
ATOM 801 C C . SER A 1 102 ? -11.183 7.018 -1.758 1.00 89.94 102 SER A C 1
ATOM 803 O O . SER A 1 102 ? -12.266 6.685 -1.268 1.00 89.94 102 SER A O 1
ATOM 805 N N . ILE A 1 103 ? -10.146 7.390 -0.990 1.00 90.81 103 ILE A N 1
ATOM 806 C CA . ILE A 1 103 ? -10.228 7.505 0.474 1.00 90.81 103 ILE A CA 1
ATOM 807 C C . ILE A 1 103 ? -11.274 8.556 0.852 1.00 90.81 103 ILE A C 1
ATOM 809 O O . ILE A 1 103 ? -11.157 9.742 0.543 1.00 90.81 103 ILE A O 1
ATOM 813 N N . ASN A 1 104 ? -12.292 8.127 1.595 1.00 91.94 104 ASN A N 1
ATOM 814 C CA . ASN A 1 104 ? -13.295 9.036 2.132 1.00 91.94 104 ASN A CA 1
ATOM 815 C C . ASN A 1 104 ? -12.863 9.638 3.486 1.00 91.94 104 ASN A C 1
ATOM 817 O O . ASN A 1 104 ? -11.972 9.142 4.177 1.00 91.94 104 ASN A O 1
ATOM 821 N N . LYS A 1 105 ? -13.533 10.718 3.912 1.00 93.00 105 LYS A N 1
ATOM 822 C CA . LYS A 1 105 ? -13.201 11.421 5.168 1.00 93.00 105 LYS A CA 1
ATOM 823 C C . LYS A 1 105 ? -13.302 10.528 6.410 1.00 93.00 105 LYS A C 1
ATOM 825 O O . LYS A 1 105 ? -12.532 10.709 7.351 1.00 93.00 105 LYS A O 1
ATOM 830 N N . GLN A 1 106 ? -14.241 9.581 6.425 1.00 90.12 106 GLN A N 1
ATOM 831 C CA . GLN A 1 106 ? -14.395 8.652 7.543 1.00 90.12 106 GLN A CA 1
ATOM 832 C C . GLN A 1 106 ? -13.231 7.660 7.592 1.00 90.12 106 GLN A C 1
ATOM 834 O O . GLN A 1 106 ? -12.695 7.416 8.663 1.00 90.12 106 GLN A O 1
ATOM 839 N N . GLN A 1 107 ? -12.798 7.155 6.439 1.00 91.81 107 GLN A N 1
ATOM 840 C CA . GLN A 1 107 ? -11.631 6.290 6.311 1.00 91.81 107 GLN A CA 1
ATOM 841 C C . GLN A 1 107 ? -10.357 7.003 6.766 1.00 91.81 107 GLN A C 1
ATOM 843 O O . GLN A 1 107 ? -9.578 6.421 7.511 1.00 91.81 107 GLN A O 1
ATOM 848 N N . LEU A 1 108 ? -10.186 8.280 6.408 1.00 91.94 108 LEU A N 1
ATOM 849 C CA . LEU A 1 108 ? -9.062 9.090 6.882 1.00 91.94 108 LEU A CA 1
ATOM 850 C C . LEU A 1 108 ? -9.081 9.255 8.410 1.00 91.94 108 LEU A C 1
ATOM 852 O O . LEU A 1 108 ? -8.052 9.124 9.066 1.00 91.94 108 LEU A O 1
ATOM 856 N N . LYS A 1 109 ? -10.260 9.503 8.995 1.00 93.12 109 LYS A N 1
ATOM 857 C CA . LYS A 1 109 ? -10.424 9.589 10.452 1.00 93.12 109 LYS A CA 1
ATOM 858 C C . LYS A 1 109 ? -10.122 8.255 11.140 1.00 93.12 109 LYS A C 1
ATOM 860 O O . LYS A 1 109 ? -9.422 8.243 12.149 1.00 93.12 109 LYS A O 1
ATOM 865 N N . ASP A 1 110 ? -10.634 7.154 10.595 1.00 88.94 110 ASP A N 1
ATOM 866 C CA . ASP A 1 110 ? -10.407 5.801 11.110 1.00 88.94 110 ASP A CA 1
ATOM 867 C C . ASP A 1 110 ? -8.909 5.446 11.039 1.00 88.94 110 ASP A C 1
ATOM 869 O O . ASP A 1 110 ? -8.352 4.958 12.022 1.00 88.94 110 ASP A O 1
ATOM 873 N N . MET A 1 111 ? -8.235 5.791 9.937 1.00 89.19 111 MET A N 1
ATOM 874 C CA . MET A 1 111 ? -6.796 5.592 9.741 1.00 89.19 111 MET A CA 1
ATOM 875 C C . MET A 1 111 ? -5.960 6.417 10.725 1.00 89.19 111 MET A C 1
ATOM 877 O O . MET A 1 111 ? -5.036 5.884 11.328 1.00 89.19 111 MET A O 1
ATOM 881 N N . ASN A 1 112 ? -6.327 7.677 10.975 1.00 90.31 112 ASN A N 1
ATOM 882 C CA . ASN A 1 112 ? -5.639 8.518 11.961 1.00 90.31 112 ASN A CA 1
ATOM 883 C C . ASN A 1 112 ? -5.815 8.022 13.405 1.00 90.31 112 ASN A C 1
ATOM 885 O O . ASN A 1 112 ? -4.960 8.282 14.246 1.00 90.31 112 ASN A O 1
ATOM 889 N N . ASN A 1 113 ? -6.925 7.345 13.712 1.00 89.81 113 ASN A N 1
ATOM 890 C CA . ASN A 1 113 ? -7.219 6.876 15.067 1.00 89.81 113 ASN A CA 1
ATOM 891 C C . ASN A 1 113 ? -6.717 5.450 15.336 1.00 89.81 113 ASN A C 1
ATOM 893 O O . ASN A 1 113 ? -6.279 5.146 16.439 1.00 89.81 113 ASN A O 1
ATOM 897 N N . THR A 1 114 ? -6.829 4.559 14.351 1.00 87.31 114 THR A N 1
ATOM 898 C CA . THR A 1 114 ? -6.567 3.119 14.519 1.00 87.31 114 THR A CA 1
ATOM 899 C C . THR A 1 114 ? -5.375 2.615 13.711 1.00 87.31 114 THR A C 1
ATOM 901 O O . THR A 1 114 ? -4.950 1.481 13.906 1.00 87.31 114 THR A O 1
ATOM 904 N N . GLY A 1 115 ? -4.835 3.431 12.802 1.00 85.25 115 GLY A N 1
ATOM 905 C CA . GLY A 1 115 ? -3.771 3.040 11.876 1.00 85.25 115 GLY A CA 1
ATOM 906 C C . GLY A 1 115 ? -4.254 2.230 10.670 1.00 85.25 115 GLY A C 1
ATOM 907 O O . GLY A 1 115 ? -3.467 1.967 9.768 1.00 85.25 115 GLY A O 1
ATOM 908 N N . TYR A 1 116 ? -5.535 1.850 10.613 1.00 88.00 116 TYR A N 1
ATOM 909 C CA . TYR A 1 116 ? -6.115 1.118 9.489 1.00 88.00 116 TYR A CA 1
ATOM 910 C C . TYR A 1 116 ? -7.531 1.598 9.168 1.00 88.00 116 TYR A C 1
ATOM 912 O O . TYR A 1 116 ? -8.178 2.317 9.928 1.00 88.00 116 TYR A O 1
ATOM 920 N N . THR A 1 117 ? -8.039 1.196 8.008 1.00 90.75 117 THR A N 1
ATOM 921 C CA . THR A 1 117 ? -9.434 1.422 7.640 1.00 90.75 117 THR A CA 1
ATOM 922 C C . THR A 1 117 ? -9.937 0.307 6.733 1.00 90.75 117 THR A C 1
ATOM 924 O O . THR A 1 117 ? -9.151 -0.404 6.110 1.00 90.75 117 THR A O 1
ATOM 927 N N . LEU A 1 118 ? -11.254 0.121 6.685 1.00 90.75 118 LEU A N 1
ATOM 928 C CA . LEU A 1 118 ? -11.870 -0.896 5.840 1.00 90.75 118 LEU A CA 1
ATOM 929 C C . LEU A 1 118 ? -12.160 -0.327 4.453 1.00 90.75 118 LEU A C 1
ATOM 931 O O . LEU A 1 118 ? -12.632 0.806 4.326 1.00 90.75 118 LEU A O 1
ATOM 935 N N . LEU A 1 119 ? -11.928 -1.145 3.429 1.00 90.56 119 LEU A N 1
ATOM 936 C CA . LEU A 1 119 ? -12.243 -0.809 2.044 1.00 90.56 119 LEU A CA 1
ATOM 937 C C . LEU A 1 119 ? -13.758 -0.769 1.813 1.00 90.56 119 LEU A C 1
ATOM 939 O O . LEU A 1 119 ? -14.519 -1.549 2.392 1.00 90.56 119 LEU A O 1
ATOM 943 N N . THR A 1 120 ? -14.199 0.136 0.941 1.00 90.81 120 THR A N 1
ATOM 944 C CA . THR A 1 120 ? -15.569 0.138 0.417 1.00 90.81 120 THR A CA 1
ATOM 945 C C . THR A 1 120 ? -15.752 -0.980 -0.610 1.00 90.81 120 THR A C 1
ATOM 947 O O . THR A 1 120 ? -14.783 -1.544 -1.116 1.00 90.81 120 THR A O 1
ATOM 950 N N . LYS A 1 121 ? -17.003 -1.304 -0.956 1.00 89.06 121 LYS A N 1
ATOM 951 C CA . LYS A 1 121 ? -17.293 -2.329 -1.974 1.00 89.06 121 LYS A CA 1
ATOM 952 C C . LYS A 1 121 ? -16.699 -1.979 -3.340 1.00 89.06 121 LYS A C 1
ATOM 954 O O . LYS A 1 121 ? -16.177 -2.863 -4.009 1.00 89.06 121 LYS A O 1
ATOM 959 N N . ASP A 1 122 ? -16.716 -0.701 -3.709 1.00 89.56 122 ASP A N 1
ATOM 960 C CA . ASP A 1 122 ? -16.152 -0.227 -4.977 1.00 89.56 122 ASP A CA 1
ATOM 961 C C . ASP A 1 122 ? -14.624 -0.366 -4.994 1.00 89.56 122 ASP A C 1
ATOM 963 O O . ASP A 1 122 ? -14.053 -0.860 -5.964 1.00 89.56 122 ASP A O 1
ATOM 967 N N . GLN A 1 123 ? -13.965 -0.021 -3.881 1.00 91.56 123 GLN A N 1
ATOM 968 C CA . GLN A 1 123 ? -12.525 -0.227 -3.693 1.00 91.56 123 GLN A CA 1
ATOM 969 C C . GLN A 1 123 ? -12.154 -1.712 -3.723 1.00 91.56 123 GLN A C 1
ATOM 971 O O . GLN A 1 123 ? -11.153 -2.092 -4.325 1.00 91.56 123 GLN A O 1
ATOM 976 N N . LEU A 1 124 ? -12.982 -2.561 -3.114 1.00 90.94 124 LEU A N 1
ATOM 977 C CA . LEU A 1 124 ? -12.796 -4.007 -3.118 1.00 90.94 124 LEU A CA 1
ATOM 978 C C . LEU A 1 124 ? -12.930 -4.591 -4.534 1.00 90.94 124 LEU A C 1
ATOM 980 O O . LEU A 1 124 ? -12.146 -5.455 -4.914 1.00 90.94 124 LEU A O 1
ATOM 984 N N . ASN A 1 125 ? -13.895 -4.103 -5.320 1.00 90.38 125 ASN A N 1
ATOM 985 C CA . ASN A 1 125 ? -14.101 -4.518 -6.709 1.00 90.38 125 ASN A CA 1
ATOM 986 C C . ASN A 1 125 ? -12.942 -4.085 -7.614 1.00 90.38 125 ASN A C 1
ATOM 988 O O . ASN A 1 125 ? -12.517 -4.851 -8.470 1.00 90.38 125 ASN A O 1
ATOM 992 N N . MET A 1 126 ? -12.384 -2.892 -7.393 1.00 89.06 126 MET A N 1
ATOM 993 C CA . MET A 1 126 ? -11.182 -2.450 -8.105 1.00 89.06 126 MET A CA 1
ATOM 994 C C . MET A 1 126 ? -9.963 -3.332 -7.792 1.00 89.06 126 MET A C 1
ATOM 996 O O . MET A 1 126 ? -9.112 -3.528 -8.655 1.00 89.06 126 MET A O 1
ATOM 1000 N N . LEU A 1 127 ? -9.861 -3.866 -6.569 1.00 89.44 127 LEU A N 1
ATOM 1001 C CA . LEU A 1 127 ? -8.698 -4.647 -6.140 1.00 89.44 127 LEU A CA 1
ATOM 1002 C C . LEU A 1 127 ? -8.808 -6.147 -6.444 1.00 89.44 127 LEU A C 1
ATOM 1004 O O . LEU A 1 127 ? -7.811 -6.750 -6.793 1.00 89.44 127 LEU A O 1
ATOM 1008 N N . TYR A 1 128 ? -9.988 -6.755 -6.322 1.00 91.62 128 TYR A N 1
ATOM 1009 C CA . TYR A 1 128 ? -10.152 -8.209 -6.485 1.00 91.62 128 TYR A CA 1
ATOM 1010 C C . TYR A 1 128 ? -11.130 -8.607 -7.597 1.00 91.62 128 TYR A C 1
ATOM 1012 O O . TYR A 1 128 ? -11.310 -9.798 -7.846 1.00 91.62 128 TYR A O 1
ATOM 1020 N N . GLY A 1 129 ? -11.785 -7.644 -8.250 1.00 88.19 129 GLY A N 1
ATOM 1021 C CA . GLY A 1 129 ? -12.716 -7.912 -9.346 1.00 88.19 129 GLY A CA 1
ATOM 1022 C C . GLY A 1 129 ? -12.016 -8.315 -10.646 1.00 88.19 129 GLY A C 1
ATOM 1023 O O . GLY A 1 129 ? -10.797 -8.225 -10.775 1.00 88.19 129 GLY A O 1
ATOM 1024 N N . ASN A 1 130 ? -12.818 -8.699 -11.640 1.00 83.62 130 ASN A N 1
ATOM 1025 C CA . ASN A 1 130 ? -12.393 -9.318 -12.907 1.00 83.62 130 ASN A CA 1
ATOM 1026 C C . ASN A 1 130 ? -11.429 -8.491 -13.785 1.00 83.62 130 ASN A C 1
ATOM 1028 O O . ASN A 1 130 ? -10.917 -9.003 -14.772 1.00 83.62 130 ASN A O 1
ATOM 1032 N N . ASN A 1 131 ? -11.212 -7.211 -13.472 1.00 78.56 131 ASN A N 1
ATOM 1033 C CA . ASN A 1 131 ? -10.301 -6.327 -14.210 1.00 78.56 131 ASN A CA 1
ATOM 1034 C C . ASN A 1 131 ? -9.087 -5.898 -13.370 1.00 78.56 131 ASN A C 1
ATOM 1036 O O . ASN A 1 131 ? -8.379 -4.965 -13.750 1.00 78.56 131 ASN A O 1
ATOM 1040 N N . SER A 1 132 ? -8.860 -6.529 -12.215 1.00 82.81 132 SER A N 1
ATOM 1041 C CA . SER A 1 132 ? -7.775 -6.153 -11.315 1.00 82.81 132 SER A CA 1
ATOM 1042 C C . SER A 1 132 ? -6.520 -6.995 -11.503 1.00 82.81 132 SER A C 1
ATOM 1044 O O . SER A 1 132 ? -6.581 -8.186 -11.786 1.00 82.81 132 SER A O 1
ATOM 1046 N N . SER A 1 133 ? -5.3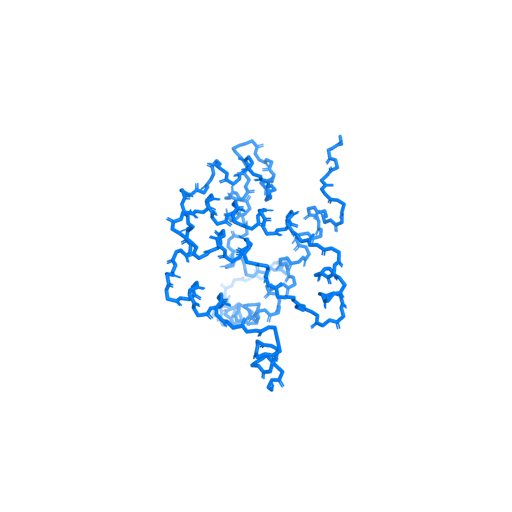53 -6.406 -11.238 1.00 81.25 133 SER A N 1
ATOM 1047 C CA . SER A 1 133 ? -4.099 -7.164 -11.142 1.00 81.25 133 SER A CA 1
ATOM 1048 C C . SER A 1 133 ? -4.045 -8.142 -9.978 1.00 81.25 133 SER A C 1
ATOM 1050 O O . SER A 1 133 ? -3.201 -9.035 -9.996 1.00 81.25 133 SER A O 1
ATOM 1052 N N . TYR A 1 134 ? -4.906 -7.965 -8.977 1.00 84.50 134 TYR A N 1
ATOM 1053 C CA . TYR A 1 134 ? -5.032 -8.885 -7.851 1.00 84.50 134 TYR A CA 1
ATOM 1054 C C . TYR A 1 134 ? -6.345 -9.667 -7.921 1.00 84.50 134 TYR A C 1
ATOM 1056 O O . TYR A 1 134 ? -6.912 -9.989 -6.883 1.00 84.50 134 TYR A O 1
ATOM 1064 N N . GLU A 1 135 ? -6.839 -9.942 -9.134 1.00 88.50 135 GLU A N 1
ATOM 1065 C CA . GLU A 1 135 ? -8.067 -10.705 -9.353 1.00 88.50 135 GLU A CA 1
ATOM 1066 C C . GLU A 1 135 ? -8.081 -11.986 -8.509 1.00 88.50 135 GLU A C 1
ATOM 1068 O O . GLU A 1 135 ? -7.252 -12.884 -8.672 1.00 88.50 135 GLU A O 1
ATOM 1073 N N . ASP A 1 136 ? -9.051 -12.055 -7.601 1.00 91.00 136 ASP A N 1
ATOM 1074 C CA . ASP A 1 136 ? -9.332 -13.242 -6.810 1.00 91.00 136 ASP A CA 1
ATOM 1075 C C . ASP A 1 136 ? -10.838 -13.272 -6.508 1.00 91.00 136 ASP A C 1
ATOM 1077 O O . ASP A 1 136 ? -11.317 -12.584 -5.592 1.00 91.00 136 ASP A O 1
ATOM 1081 N N . PRO A 1 137 ? -11.616 -14.070 -7.263 1.00 89.69 137 PRO A N 1
ATOM 1082 C CA . PRO A 1 137 ? -13.062 -14.124 -7.092 1.00 89.69 137 PRO A CA 1
ATOM 1083 C C . PRO A 1 137 ? -13.467 -14.699 -5.727 1.00 89.69 137 PRO A C 1
ATOM 1085 O O . PRO A 1 137 ? -14.520 -14.337 -5.196 1.00 89.69 137 PRO A O 1
ATOM 1088 N N . VAL A 1 138 ? -12.634 -15.555 -5.124 1.00 91.38 138 VAL A N 1
ATOM 1089 C CA . VAL A 1 138 ? -12.907 -16.174 -3.820 1.00 91.38 138 VAL A CA 1
ATOM 1090 C C . VAL A 1 138 ? -12.751 -15.138 -2.711 1.00 91.38 138 VAL A C 1
ATOM 1092 O O . VAL A 1 138 ? -13.632 -15.008 -1.855 1.00 91.38 138 VAL A O 1
ATOM 1095 N N . LEU A 1 139 ? -11.662 -14.362 -2.732 1.00 89.31 139 LEU A N 1
ATOM 1096 C CA . LEU A 1 139 ? -11.444 -13.276 -1.775 1.00 89.31 139 LEU A CA 1
ATOM 1097 C C . LEU A 1 139 ? -12.468 -12.157 -1.953 1.00 89.31 139 LEU A C 1
ATOM 1099 O O . LEU A 1 139 ? -13.026 -11.693 -0.955 1.00 89.31 139 LEU A O 1
ATOM 1103 N N . PHE A 1 140 ? -12.775 -11.767 -3.193 1.00 91.00 140 PHE A N 1
ATOM 1104 C CA . PHE A 1 140 ? -13.795 -10.760 -3.474 1.00 91.00 140 PHE A CA 1
ATOM 1105 C C . PHE A 1 140 ? -15.152 -11.155 -2.883 1.00 91.00 140 PHE A C 1
ATOM 1107 O O . PHE A 1 140 ? -15.760 -10.381 -2.138 1.00 91.00 140 PHE A O 1
ATOM 1114 N N . GLN A 1 141 ? -15.606 -12.385 -3.143 1.00 90.56 141 GLN A N 1
ATOM 1115 C CA . GLN A 1 141 ? -16.872 -12.884 -2.612 1.00 90.56 141 GLN A CA 1
ATOM 1116 C C . GLN A 1 141 ? -16.854 -12.947 -1.081 1.00 90.56 141 GLN A C 1
ATOM 1118 O O . GLN A 1 141 ? -17.804 -12.505 -0.429 1.00 90.56 141 GLN A O 1
ATOM 1123 N N . ARG A 1 142 ? -15.757 -13.439 -0.495 1.00 90.12 142 ARG A N 1
ATOM 1124 C CA . ARG A 1 142 ? -15.601 -13.532 0.957 1.00 90.12 142 ARG A CA 1
ATOM 1125 C C . ARG A 1 142 ? -15.691 -12.157 1.611 1.00 90.12 142 ARG A C 1
ATOM 1127 O O . ARG A 1 142 ? -16.526 -11.969 2.491 1.00 90.12 142 ARG A O 1
ATOM 1134 N N . PHE A 1 143 ? -14.893 -11.188 1.176 1.00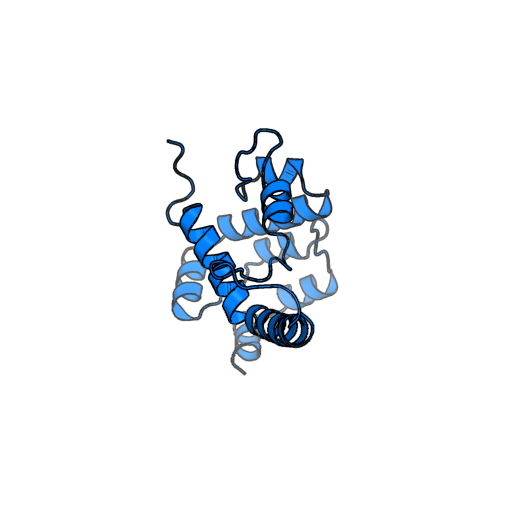 88.94 143 PHE A N 1
ATOM 1135 C CA . PHE A 1 143 ? -14.881 -9.853 1.777 1.00 88.94 143 PHE A CA 1
ATOM 1136 C C . PHE A 1 143 ? -16.158 -9.058 1.493 1.00 88.94 143 PHE A C 1
ATOM 1138 O O . PHE A 1 143 ? -16.608 -8.321 2.365 1.00 88.94 143 PHE A O 1
ATOM 1145 N N . SER A 1 144 ? -16.791 -9.254 0.334 1.00 87.75 144 SER A N 1
ATOM 1146 C CA . SER A 1 144 ? -18.078 -8.626 0.010 1.00 87.75 144 SER A CA 1
ATOM 1147 C C . SER A 1 144 ? -19.232 -9.158 0.875 1.00 87.75 144 SER A C 1
ATOM 1149 O O . SER A 1 144 ? -20.167 -8.418 1.188 1.00 87.75 144 SER A O 1
ATOM 1151 N N . SER A 1 145 ? -19.154 -10.426 1.302 1.00 88.19 145 SER A N 1
ATOM 1152 C CA . SER A 1 145 ? -20.159 -11.061 2.168 1.00 88.19 145 SER A CA 1
ATOM 1153 C C . SER A 1 145 ? -20.033 -10.704 3.655 1.00 88.19 145 SER A C 1
ATOM 1155 O O . SER A 1 145 ? -20.991 -10.876 4.409 1.00 88.19 145 SER A O 1
ATOM 1157 N N . LEU A 1 146 ? -18.868 -10.219 4.098 1.00 87.50 146 LEU A N 1
ATOM 1158 C CA . LEU A 1 146 ? -18.600 -9.957 5.510 1.00 87.50 146 LEU A CA 1
ATOM 1159 C C . LEU A 1 146 ? -19.072 -8.562 5.935 1.00 87.50 146 LEU A C 1
ATOM 1161 O O . LEU A 1 146 ? -18.854 -7.561 5.255 1.00 87.50 146 LEU A O 1
ATOM 1165 N N . ASN A 1 147 ? -19.667 -8.484 7.126 1.00 87.12 147 ASN A N 1
ATOM 1166 C CA . ASN A 1 147 ? -20.059 -7.216 7.734 1.00 87.12 147 ASN A CA 1
ATOM 1167 C C . ASN A 1 147 ? -18.871 -6.522 8.416 1.00 87.12 147 ASN A C 1
ATOM 1169 O O . ASN A 1 147 ? -17.952 -7.173 8.917 1.00 87.12 147 ASN A O 1
ATOM 1173 N N . LYS A 1 148 ? -18.941 -5.185 8.518 1.00 84.00 148 LYS A N 1
ATOM 1174 C CA . LYS A 1 148 ? -17.921 -4.348 9.183 1.00 84.00 148 LYS A CA 1
ATOM 1175 C C . LYS A 1 148 ? -17.581 -4.847 10.593 1.00 84.00 148 LYS A C 1
ATOM 1177 O O . LYS A 1 148 ? -16.408 -4.919 10.933 1.00 84.00 148 LYS A O 1
ATOM 1182 N N . SER A 1 149 ? -18.576 -5.228 11.395 1.00 84.62 149 SER A N 1
ATOM 1183 C CA . SER A 1 149 ? -18.360 -5.746 12.756 1.00 84.62 149 SER A CA 1
ATOM 1184 C C . SER A 1 149 ? -17.551 -7.044 12.769 1.00 84.62 149 SER A C 1
ATOM 1186 O O . SER A 1 149 ? -16.605 -7.171 13.540 1.00 84.62 149 SER A O 1
ATOM 1188 N N . THR A 1 150 ? -17.885 -7.981 11.879 1.00 86.50 150 THR A N 1
ATOM 1189 C CA . THR A 1 150 ? -17.175 -9.254 11.733 1.00 86.50 150 THR A CA 1
ATOM 1190 C C . THR A 1 150 ? -15.749 -9.044 11.237 1.00 86.50 150 THR A C 1
ATOM 1192 O O . THR A 1 150 ? -14.841 -9.721 11.699 1.00 86.50 150 THR A O 1
ATOM 1195 N N . LEU A 1 151 ? -15.513 -8.102 10.321 1.00 86.50 151 LEU A N 1
ATOM 1196 C CA . LEU A 1 151 ? -14.153 -7.785 9.873 1.00 86.50 151 LEU A CA 1
ATOM 1197 C C . LEU A 1 151 ? -13.310 -7.206 11.012 1.00 86.50 151 LEU A C 1
ATOM 1199 O O . LEU A 1 151 ? -12.196 -7.667 11.242 1.00 86.50 151 LEU A O 1
ATOM 1203 N N . LEU A 1 152 ? -13.862 -6.259 11.772 1.00 85.50 152 LEU A N 1
ATOM 1204 C CA . LEU A 1 152 ? -13.162 -5.649 12.904 1.00 85.50 152 LEU A CA 1
ATOM 1205 C C . LEU A 1 152 ? -12.806 -6.673 13.990 1.00 85.50 152 LEU A C 1
ATOM 1207 O O . LEU A 1 152 ? -11.698 -6.628 14.522 1.00 85.50 152 LEU A O 1
ATOM 1211 N N . SER A 1 153 ? -13.684 -7.645 14.263 1.00 86.06 153 SER A N 1
ATOM 1212 C CA . SER A 1 153 ? -13.400 -8.692 15.253 1.00 86.06 153 SER A CA 1
ATOM 1213 C C . SER A 1 153 ? -12.244 -9.615 14.857 1.00 86.06 153 SER A C 1
ATOM 1215 O O . SER A 1 153 ? -11.636 -10.231 15.724 1.00 86.06 153 SER A O 1
ATOM 1217 N N . HIS A 1 154 ? -11.941 -9.747 13.562 1.00 82.88 154 HIS A N 1
ATOM 1218 C CA . HIS A 1 154 ? -10.804 -10.547 13.095 1.00 82.88 154 HIS A CA 1
ATOM 1219 C C . HIS A 1 154 ? -9.474 -9.783 13.145 1.00 82.88 154 HIS A C 1
ATOM 1221 O O . HIS A 1 154 ? -8.426 -10.423 13.121 1.00 82.88 154 HIS A O 1
ATOM 1227 N N . ILE A 1 155 ? -9.512 -8.447 13.217 1.00 81.50 155 ILE A N 1
ATOM 1228 C CA . ILE A 1 155 ? -8.323 -7.584 13.253 1.00 81.50 155 ILE A CA 1
ATOM 1229 C C . ILE A 1 155 ? -7.839 -7.363 14.694 1.00 81.50 155 ILE A C 1
ATOM 1231 O O . ILE A 1 155 ? -6.639 -7.357 14.936 1.00 81.50 155 ILE A O 1
ATOM 1235 N N . GLN A 1 156 ? -8.751 -7.203 15.658 1.00 66.44 156 GLN A N 1
ATOM 1236 C CA . GLN A 1 156 ? -8.434 -6.867 17.059 1.00 66.44 156 GLN A CA 1
ATOM 1237 C C . GLN A 1 156 ? -7.996 -8.072 17.926 1.00 66.44 156 GLN A C 1
ATOM 1239 O 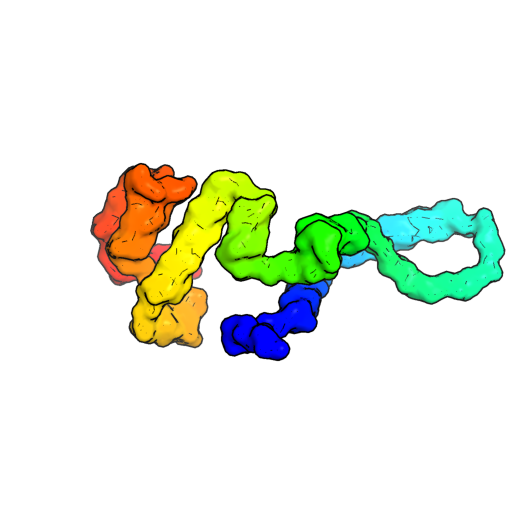O . GLN A 1 156 ? -8.362 -8.136 19.099 1.00 66.44 156 GLN A O 1
ATOM 1244 N N . LYS A 1 157 ? -7.269 -9.045 17.365 1.00 52.75 157 LYS A N 1
ATOM 1245 C CA . LYS A 1 157 ? -6.799 -10.222 18.119 1.00 52.75 157 LYS A CA 1
ATOM 1246 C C . LYS A 1 157 ? -5.562 -9.948 18.963 1.00 52.75 157 LYS A C 1
ATOM 1248 O O . LYS A 1 157 ? -4.657 -9.249 18.464 1.00 52.75 157 LYS A O 1
#

Sequence (157 aa):
MISGPVGFSSKDQQMWLDLILEASGVLESAKKIEEELNATSSLTNSTSSEFILPKQFNTTKYEKEIRTKDGTPLFFTKENITDVADEAGIKKFEAFEFLQNSINKQQLKDMNNTGYTLLTKDQLNMLYGNNSSYEDPVLFQRFSSLNKSTLLSHIQK

Secondary structure (DSSP, 8-state):
----STT--HHHHHHHHHHHHHHTTHHHHHHHHHHHHHHH--SS------------S-HHHHHHHTB-TTS-B--S-HHHHHTTS-HHHHHHHHHHHHHHHH--HHHHHHHHHHS--PPPHHHHHHHHSTTSTT--HHHHHHHHHS-HHHHHHHH--

Organism: Meloidogyne enterolobii (NCBI:txid390850)

Radius of gyration: 22.66 Å; chains: 1; bounding box: 71×41×37 Å